Protein AF-A0A2P6W0H3-F1 (afdb_monomer_lite)

Radius of gyration: 20.48 Å; chains: 1; bounding box: 52×28×54 Å

Secondary structure (DSSP, 8-state):
-HHHHHHHHHHTT--GGGG---HHHHHHHHHHHHHHHHHHHHHHTS---STHHHHHHHHHHHHHHHHHTT-HHHHHHHHHHHHHHHHHHHHTTTT--

Foldseek 3Di:
DVVVVVVVCVVVVPDPVVPPDPPVLVVLLVVLVVLLVVLVVVPVPADCPDPLSVLLVVLSVQLVVCSVVSVSVSNSVSSVVSVVSVVVCVVVCVRPD

pLDDT: mean 87.43, std 17.27, range [48.66, 98.88]

Structure (mmCIF, N/CA/C/O backbone):
data_AF-A0A2P6W0H3-F1
#
_entry.id   AF-A0A2P6W0H3-F1
#
loop_
_atom_site.group_PDB
_atom_site.id
_atom_site.type_symbol
_atom_site.label_atom_id
_atom_site.label_alt_id
_atom_site.label_comp_id
_atom_site.label_asym_id
_atom_site.label_entity_id
_atom_site.label_seq_id
_atom_site.pdbx_PDB_ins_code
_atom_site.Cartn_x
_atom_site.Cartn_y
_atom_site.Cartn_z
_atom_site.occupancy
_atom_site.B_iso_or_equiv
_atom_site.auth_seq_id
_atom_site.auth_comp_id
_atom_site.auth_asym_id
_atom_site.auth_atom_id
_atom_site.pdbx_PDB_model_num
ATOM 1 N N . MET A 1 1 ? 38.178 -14.777 -16.933 1.00 48.66 1 MET A N 1
ATOM 2 C CA . MET A 1 1 ? 36.845 -14.910 -17.570 1.00 48.66 1 MET A CA 1
ATOM 3 C C . MET A 1 1 ? 36.306 -13.609 -18.171 1.00 48.66 1 MET A C 1
ATOM 5 O O . MET A 1 1 ? 35.650 -13.667 -19.199 1.00 48.66 1 MET A O 1
ATOM 9 N N . THR A 1 2 ? 36.630 -12.435 -17.628 1.00 54.97 2 THR A N 1
ATOM 10 C CA . THR A 1 2 ? 36.145 -11.121 -18.108 1.00 54.97 2 THR A CA 1
ATOM 11 C C . THR A 1 2 ? 36.602 -10.732 -19.522 1.00 54.97 2 THR A C 1
ATOM 13 O O . THR A 1 2 ? 35.826 -10.173 -20.291 1.00 54.97 2 THR A O 1
ATOM 16 N N . ARG A 1 3 ? 37.833 -11.078 -19.918 1.00 51.91 3 ARG A N 1
ATOM 17 C CA . ARG A 1 3 ? 38.402 -10.679 -21.221 1.00 51.91 3 ARG A CA 1
ATOM 18 C C . ARG A 1 3 ? 37.852 -11.470 -22.422 1.00 51.91 3 ARG A C 1
ATOM 20 O O . ARG A 1 3 ? 37.788 -10.935 -23.521 1.00 51.91 3 ARG A O 1
ATOM 27 N N . ILE A 1 4 ? 37.418 -12.715 -22.205 1.00 54.75 4 ILE A N 1
ATOM 28 C CA . ILE A 1 4 ? 36.816 -13.570 -23.248 1.00 54.75 4 ILE A CA 1
ATOM 29 C C . ILE A 1 4 ? 35.381 -13.112 -23.541 1.00 54.75 4 ILE A C 1
ATOM 31 O O . ILE A 1 4 ? 35.004 -12.978 -24.702 1.00 54.75 4 ILE A O 1
ATOM 35 N N . LEU A 1 5 ? 34.616 -12.774 -22.497 1.00 54.56 5 LEU A N 1
ATOM 36 C CA . LEU A 1 5 ? 33.267 -12.215 -22.633 1.00 54.56 5 LEU A CA 1
ATOM 37 C C . LEU A 1 5 ? 33.271 -10.855 -23.345 1.00 54.56 5 LEU A C 1
ATOM 39 O O . LEU A 1 5 ? 32.419 -10.607 -24.194 1.00 54.56 5 LEU A O 1
ATOM 43 N N . ALA A 1 6 ? 34.248 -9.993 -23.046 1.00 58.72 6 ALA A N 1
ATOM 44 C CA . ALA A 1 6 ? 34.398 -8.703 -23.720 1.00 58.72 6 ALA A CA 1
ATOM 45 C C . ALA A 1 6 ? 34.696 -8.857 -25.226 1.00 58.72 6 ALA A C 1
ATOM 47 O O . ALA A 1 6 ? 34.109 -8.151 -26.044 1.00 58.72 6 ALA A O 1
ATOM 48 N N . ASN A 1 7 ? 35.545 -9.823 -25.597 1.00 60.25 7 ASN A N 1
ATOM 49 C CA . ASN A 1 7 ? 35.861 -10.110 -26.999 1.00 60.25 7 ASN A CA 1
ATOM 50 C C . ASN A 1 7 ? 34.668 -10.700 -27.762 1.00 60.25 7 ASN A C 1
ATOM 52 O O . ASN A 1 7 ? 34.454 -10.354 -28.920 1.00 60.25 7 ASN A O 1
ATOM 56 N N . TRP A 1 8 ? 33.863 -11.552 -27.120 1.00 61.09 8 TRP A N 1
ATOM 57 C CA . TRP A 1 8 ? 32.685 -12.135 -27.763 1.00 61.09 8 TRP A CA 1
ATOM 58 C C . TRP A 1 8 ? 31.598 -11.086 -28.044 1.00 61.09 8 TRP A C 1
ATOM 60 O O . TRP A 1 8 ? 31.019 -11.080 -29.129 1.00 61.09 8 TRP A O 1
ATOM 70 N N . LYS A 1 9 ? 31.394 -10.133 -27.121 1.00 59.34 9 LYS A N 1
ATOM 71 C CA . LYS A 1 9 ? 30.463 -9.002 -27.298 1.00 59.34 9 LYS A CA 1
ATOM 72 C C . LYS A 1 9 ? 30.837 -8.112 -28.487 1.00 59.34 9 LYS A C 1
ATOM 74 O O . LYS A 1 9 ? 29.964 -7.754 -29.271 1.00 59.34 9 LYS A O 1
ATOM 79 N N . ALA A 1 10 ? 32.127 -7.810 -28.652 1.00 63.41 10 ALA A N 1
ATOM 80 C CA . ALA A 1 10 ? 32.623 -7.035 -29.790 1.00 63.41 10 ALA A CA 1
ATOM 81 C C . ALA A 1 10 ? 32.488 -7.795 -31.124 1.00 63.41 10 ALA A C 1
ATOM 83 O O . ALA A 1 10 ? 32.139 -7.201 -32.140 1.00 63.41 10 ALA A O 1
ATOM 84 N N . MET A 1 11 ? 32.720 -9.114 -31.118 1.00 60.81 11 MET A N 1
ATOM 85 C CA . MET A 1 11 ? 32.675 -9.957 -32.320 1.00 60.81 11 MET A CA 1
ATOM 86 C C . MET A 1 11 ? 31.251 -10.181 -32.857 1.00 60.81 11 MET A C 1
ATOM 88 O O . MET A 1 11 ? 31.077 -10.384 -34.054 1.00 60.81 11 MET A O 1
ATOM 92 N N . MET A 1 12 ? 30.234 -10.121 -31.992 1.00 69.38 12 MET A N 1
ATOM 93 C CA . MET A 1 12 ? 28.825 -10.319 -32.362 1.00 69.38 12 MET A CA 1
ATOM 94 C C . MET A 1 12 ? 28.112 -9.028 -32.801 1.00 69.38 12 MET A C 1
ATOM 96 O O . MET A 1 12 ? 26.919 -9.070 -33.087 1.00 69.38 12 MET A O 1
ATOM 100 N N . GLY A 1 13 ? 28.795 -7.873 -32.822 1.00 56.19 13 GLY A N 1
ATOM 101 C CA . GLY A 1 13 ? 28.175 -6.589 -33.185 1.00 56.19 13 GLY A CA 1
ATOM 102 C C . GLY A 1 13 ? 26.998 -6.194 -32.284 1.00 56.19 13 GLY A C 1
ATOM 103 O O . GLY A 1 13 ? 26.155 -5.389 -32.676 1.00 56.19 13 GLY A O 1
ATOM 104 N N . LEU A 1 14 ? 26.918 -6.780 -31.085 1.00 57.41 14 LEU A N 1
ATOM 105 C CA . LEU A 1 14 ? 25.847 -6.517 -30.137 1.00 57.41 14 LEU A CA 1
ATOM 106 C C . LEU A 1 14 ? 26.054 -5.112 -29.577 1.00 57.41 14 LEU A C 1
ATOM 108 O O . LEU A 1 14 ? 26.910 -4.884 -28.722 1.00 57.41 14 LEU A O 1
ATOM 112 N N . ASN A 1 15 ? 25.273 -4.165 -30.096 1.00 49.75 15 ASN A N 1
ATOM 113 C CA . ASN A 1 15 ? 25.153 -2.830 -29.535 1.00 49.75 15 ASN A CA 1
ATOM 114 C C . ASN A 1 15 ? 24.829 -2.960 -28.037 1.00 49.75 15 ASN A C 1
ATOM 116 O O . ASN A 1 15 ? 23.883 -3.649 -27.656 1.00 49.75 15 ASN A O 1
ATOM 120 N N . THR A 1 16 ? 25.590 -2.297 -27.171 1.00 52.78 16 THR A N 1
ATOM 121 C CA . THR A 1 16 ? 25.299 -2.275 -25.730 1.00 52.78 16 THR A CA 1
ATOM 122 C C . THR A 1 16 ? 23.947 -1.625 -25.417 1.00 52.78 16 THR A C 1
ATOM 124 O O . THR A 1 16 ? 23.471 -1.750 -24.295 1.00 52.78 16 THR A O 1
ATOM 127 N N . SER A 1 17 ? 23.280 -1.003 -26.401 1.00 51.91 17 SER A N 1
ATOM 128 C CA . SER A 1 17 ? 21.922 -0.467 -26.252 1.00 51.91 17 SER A CA 1
ATOM 129 C C . SER A 1 17 ? 20.814 -1.516 -26.076 1.00 51.91 17 SER A C 1
ATOM 131 O O . SER A 1 17 ? 19.696 -1.120 -25.770 1.00 51.91 17 SER A O 1
ATOM 133 N N . TRP A 1 18 ? 21.078 -2.816 -26.259 1.00 49.75 18 TRP A N 1
ATOM 134 C CA . TRP A 1 18 ? 20.084 -3.879 -26.011 1.00 49.75 18 TRP A CA 1
ATOM 135 C C . TRP A 1 18 ? 19.934 -4.256 -24.526 1.00 49.75 18 TRP A C 1
ATOM 137 O O . TRP A 1 18 ? 19.029 -5.003 -24.181 1.00 49.75 18 TRP A O 1
ATOM 147 N N . PHE A 1 19 ? 20.790 -3.723 -23.649 1.00 51.78 19 PHE A N 1
ATOM 148 C CA . PHE A 1 19 ? 20.687 -3.833 -22.188 1.00 51.78 19 PHE A CA 1
ATOM 149 C C . PHE A 1 19 ? 20.472 -2.449 -21.575 1.00 51.78 19 PHE A C 1
ATOM 151 O O . PHE A 1 19 ? 21.169 -2.047 -20.642 1.00 51.78 19 PHE A O 1
ATOM 158 N N . LYS A 1 20 ? 19.552 -1.667 -22.149 1.00 55.41 20 LYS A N 1
ATOM 159 C CA . LYS A 1 20 ? 19.119 -0.439 -21.496 1.00 55.41 20 LYS A CA 1
ATOM 160 C C . LYS A 1 20 ? 18.220 -0.858 -20.338 1.00 55.41 20 LYS A C 1
ATOM 162 O O . LYS A 1 20 ? 17.063 -1.194 -20.553 1.00 55.41 20 LYS A O 1
ATOM 167 N N . VAL A 1 21 ? 18.809 -0.904 -19.149 1.00 60.84 21 VAL A N 1
ATOM 168 C CA . VAL A 1 21 ? 18.074 -0.873 -17.888 1.00 60.84 21 VAL A CA 1
ATOM 169 C C . VAL A 1 21 ? 17.000 0.204 -18.011 1.00 60.84 21 VAL A C 1
ATOM 171 O O . VAL A 1 21 ? 17.303 1.342 -18.390 1.00 60.84 21 VAL A O 1
ATOM 174 N N . ASP A 1 22 ? 15.747 -0.173 -17.787 1.00 82.81 22 ASP A N 1
ATOM 175 C CA . ASP A 1 22 ? 14.667 0.797 -17.767 1.00 82.81 22 ASP A CA 1
ATOM 176 C C . ASP A 1 22 ? 14.729 1.531 -16.427 1.00 82.81 22 ASP A C 1
ATOM 178 O O . ASP A 1 22 ? 14.217 1.059 -15.417 1.00 82.81 22 ASP A O 1
ATOM 182 N N . GLU A 1 23 ? 15.381 2.697 -16.432 1.00 90.12 23 GLU A N 1
ATOM 183 C CA . GLU A 1 23 ? 15.489 3.597 -15.276 1.00 90.12 23 GLU A CA 1
ATOM 184 C C . GLU A 1 23 ? 14.121 3.889 -14.629 1.00 90.12 23 GLU A C 1
ATOM 186 O O . GLU A 1 23 ? 14.052 4.216 -13.446 1.00 90.12 23 GLU A O 1
ATOM 191 N N . THR A 1 24 ? 13.021 3.779 -15.386 1.00 94.06 24 THR A N 1
ATOM 192 C CA . THR A 1 24 ? 11.667 3.942 -14.848 1.00 94.06 24 THR A CA 1
ATOM 193 C C . THR A 1 24 ? 11.236 2.724 -14.041 1.00 94.06 24 THR A C 1
ATOM 195 O O . THR A 1 24 ? 10.671 2.902 -12.968 1.00 94.06 24 THR A O 1
ATOM 198 N N . GLN A 1 25 ? 11.514 1.511 -14.526 1.00 95.44 25 GLN A N 1
ATOM 199 C CA . GLN A 1 25 ? 11.176 0.263 -13.832 1.00 95.44 25 GLN A CA 1
ATOM 200 C C . GLN A 1 25 ? 11.947 0.161 -12.515 1.00 95.44 25 GLN A C 1
ATOM 202 O O . GLN A 1 25 ? 11.318 0.018 -11.474 1.00 95.44 25 GLN A O 1
ATOM 207 N N . GLU A 1 26 ? 13.268 0.380 -12.531 1.00 95.69 26 GLU A N 1
ATOM 208 C CA . GLU A 1 26 ? 14.08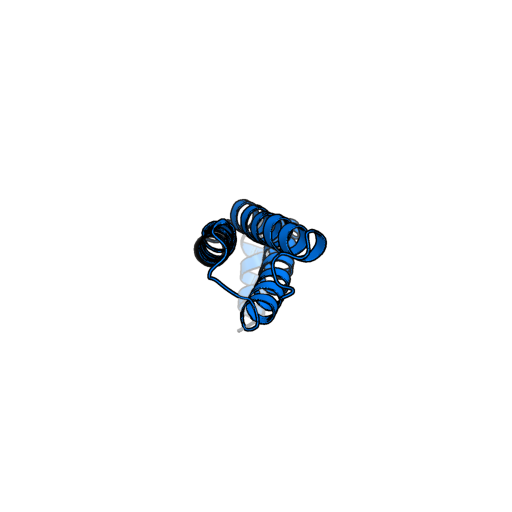7 0.364 -11.304 1.00 95.69 26 GLU A CA 1
ATOM 209 C C . GLU A 1 26 ? 13.612 1.403 -10.282 1.00 95.69 26 GLU A C 1
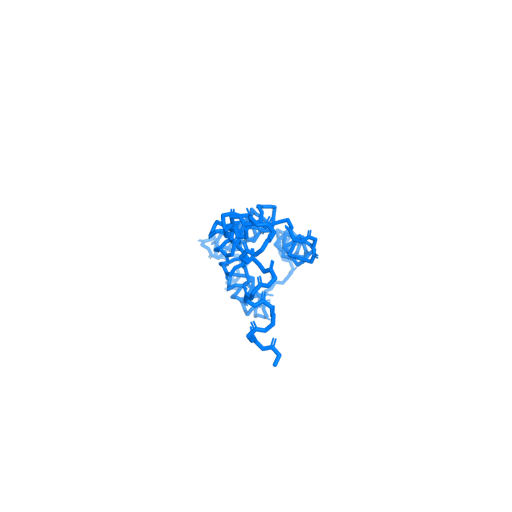ATOM 211 O O . GLU A 1 26 ? 13.601 1.167 -9.073 1.00 95.69 26 GLU A O 1
ATOM 216 N N . LYS A 1 27 ? 13.203 2.583 -10.761 1.00 97.56 27 LYS A N 1
ATOM 217 C CA . LYS A 1 27 ? 12.680 3.630 -9.886 1.00 97.56 27 LYS A CA 1
ATOM 218 C C . LYS A 1 27 ? 11.316 3.264 -9.304 1.00 97.56 27 LYS A C 1
ATOM 220 O O . LYS A 1 27 ? 11.073 3.582 -8.142 1.00 97.56 27 LYS A O 1
ATOM 225 N N . LEU A 1 28 ? 10.429 2.661 -10.098 1.00 98.50 28 LEU A N 1
ATOM 226 C CA . LEU A 1 28 ? 9.120 2.212 -9.626 1.00 98.50 28 LEU A CA 1
ATOM 227 C C . LEU A 1 28 ? 9.274 1.091 -8.603 1.00 98.50 28 LEU A C 1
ATOM 229 O O . LEU A 1 28 ? 8.674 1.194 -7.541 1.00 98.50 28 LEU A O 1
ATOM 233 N N . GLU A 1 29 ? 10.109 0.092 -8.875 1.00 98.44 29 GLU A N 1
ATOM 234 C CA . GLU A 1 29 ? 10.435 -0.986 -7.938 1.00 98.44 29 GLU A CA 1
ATOM 235 C C . GLU A 1 29 ? 10.964 -0.408 -6.616 1.00 98.44 29 GLU A C 1
ATOM 237 O O . GLU A 1 29 ? 10.323 -0.548 -5.575 1.00 98.44 29 GLU A O 1
ATOM 242 N N . SER A 1 30 ? 12.050 0.374 -6.671 1.00 98.56 30 SER A N 1
ATOM 243 C CA . SER A 1 30 ? 12.702 0.916 -5.473 1.00 98.56 30 SER A CA 1
ATOM 244 C C . SER A 1 30 ? 11.800 1.842 -4.648 1.00 98.56 30 SER A C 1
ATOM 246 O O . SER A 1 30 ? 11.811 1.790 -3.415 1.00 98.56 30 SER A O 1
ATOM 248 N N . GLU A 1 31 ? 11.015 2.717 -5.289 1.00 98.75 31 GLU A N 1
ATOM 249 C CA . GLU A 1 31 ? 10.079 3.562 -4.545 1.00 98.75 31 GLU A CA 1
ATOM 250 C C . GLU A 1 31 ? 8.900 2.746 -4.002 1.00 98.75 31 GLU A C 1
ATOM 252 O O . GLU A 1 31 ? 8.479 3.003 -2.874 1.00 98.75 31 GLU A O 1
ATOM 257 N N . THR A 1 32 ? 8.397 1.749 -4.733 1.00 98.88 32 THR A N 1
ATOM 258 C CA . THR A 1 32 ? 7.308 0.887 -4.252 1.00 98.88 32 THR A CA 1
ATOM 259 C C . THR A 1 32 ? 7.734 0.106 -3.012 1.00 98.88 32 THR A C 1
ATOM 261 O O . THR A 1 32 ? 7.042 0.185 -1.999 1.00 98.88 32 THR A O 1
ATOM 264 N N . GLU A 1 33 ? 8.896 -0.555 -3.030 1.00 98.88 33 GLU A N 1
ATOM 265 C CA . GLU A 1 33 ? 9.440 -1.285 -1.873 1.00 98.88 33 GLU A CA 1
ATOM 266 C C . GLU A 1 33 ? 9.582 -0.381 -0.643 1.00 98.88 33 GLU A C 1
ATOM 268 O O . GLU A 1 33 ? 9.117 -0.704 0.451 1.00 98.88 33 GLU A O 1
ATOM 273 N N . LYS A 1 34 ? 10.161 0.809 -0.829 1.00 98.81 34 LYS A N 1
ATOM 274 C CA . LYS A 1 34 ? 10.336 1.808 0.232 1.00 98.81 34 LYS A CA 1
ATOM 275 C C . LYS A 1 34 ? 9.008 2.273 0.830 1.00 98.81 34 LYS A C 1
ATOM 277 O O . LYS A 1 34 ? 8.925 2.519 2.035 1.00 98.81 34 LYS A O 1
ATOM 282 N N . TRP A 1 35 ? 7.982 2.488 0.009 1.00 98.88 35 TRP A N 1
ATOM 283 C CA . TRP A 1 35 ? 6.671 2.921 0.501 1.00 98.88 35 TRP A CA 1
ATOM 284 C C . TRP A 1 35 ? 5.869 1.773 1.110 1.00 98.88 35 TRP A C 1
ATOM 286 O O . TRP A 1 35 ? 5.129 2.019 2.064 1.00 98.88 35 TRP A O 1
ATOM 296 N N . LEU A 1 36 ? 6.060 0.545 0.628 1.00 98.88 36 LEU A N 1
ATOM 297 C CA . LEU A 1 36 ? 5.498 -0.669 1.208 1.00 98.88 36 LEU A CA 1
ATOM 298 C C . LEU A 1 36 ? 6.097 -0.953 2.591 1.00 98.88 36 LEU A C 1
ATOM 300 O O . LEU A 1 36 ? 5.352 -1.192 3.536 1.00 98.88 36 LEU A O 1
ATOM 304 N N . GLU A 1 37 ? 7.419 -0.840 2.752 1.00 98.75 37 GLU A N 1
ATOM 305 C CA . GLU A 1 37 ? 8.089 -0.994 4.052 1.00 98.75 37 GLU A CA 1
ATOM 306 C C . GLU A 1 37 ? 7.520 -0.007 5.079 1.00 98.75 37 GLU A C 1
ATOM 308 O O . GLU A 1 37 ? 7.092 -0.393 6.168 1.00 98.75 37 GLU A O 1
ATOM 313 N N . LYS A 1 38 ? 7.425 1.274 4.702 1.00 98.56 38 LYS A N 1
ATOM 314 C CA . LYS A 1 38 ? 6.825 2.299 5.562 1.00 98.56 38 LYS A CA 1
ATOM 315 C C . LYS A 1 38 ? 5.359 2.014 5.876 1.00 98.56 38 LYS A C 1
ATOM 317 O O . LYS A 1 38 ? 4.929 2.295 6.994 1.00 98.56 38 LYS A O 1
ATOM 322 N N . LEU A 1 39 ? 4.590 1.517 4.902 1.00 98.50 39 LEU A N 1
ATOM 323 C CA . LEU A 1 39 ? 3.184 1.164 5.095 1.00 98.50 39 LEU A CA 1
ATOM 324 C C . LEU A 1 39 ? 3.076 0.053 6.136 1.00 98.50 39 LEU A C 1
ATOM 326 O O . LEU A 1 39 ? 2.343 0.204 7.107 1.00 98.50 39 LEU A O 1
ATOM 330 N N . ASN A 1 40 ? 3.871 -1.006 5.986 1.00 98.31 40 ASN A N 1
ATOM 331 C CA . ASN A 1 40 ? 3.915 -2.130 6.913 1.00 98.31 40 ASN A CA 1
ATOM 332 C C . ASN A 1 40 ? 4.232 -1.671 8.339 1.00 98.31 40 ASN A C 1
ATOM 334 O O . ASN A 1 40 ? 3.458 -1.971 9.246 1.00 98.31 40 ASN A O 1
ATOM 338 N N . SER A 1 41 ? 5.268 -0.845 8.533 1.00 97.50 41 SER A N 1
ATOM 339 C CA . SER A 1 41 ? 5.569 -0.271 9.852 1.00 97.50 41 SER A CA 1
ATOM 340 C C . SER A 1 41 ? 4.420 0.579 10.402 1.00 97.50 41 SER A C 1
ATOM 342 O O . SER A 1 41 ? 4.116 0.527 11.590 1.00 97.50 41 SER A O 1
ATOM 344 N N . ARG A 1 42 ? 3.747 1.366 9.551 1.00 95.56 42 ARG A N 1
ATOM 345 C CA . ARG A 1 42 ? 2.613 2.199 9.972 1.00 95.56 42 ARG A CA 1
ATOM 346 C C . ARG A 1 42 ? 1.413 1.356 10.400 1.00 95.56 42 ARG A C 1
ATOM 348 O O . ARG A 1 42 ? 0.678 1.794 11.275 1.00 95.56 42 ARG A O 1
ATOM 355 N N . LEU A 1 43 ? 1.219 0.179 9.805 1.00 95.81 43 LEU A N 1
ATOM 356 C CA . LEU A 1 43 ? 0.101 -0.730 10.071 1.00 95.81 43 LEU A CA 1
ATOM 357 C C . LEU A 1 43 ? 0.262 -1.585 11.337 1.00 95.81 43 LEU A C 1
ATOM 359 O O . LEU A 1 43 ? -0.741 -2.123 11.810 1.00 95.81 43 LEU A O 1
ATOM 363 N N . GLU A 1 44 ? 1.472 -1.734 11.883 1.00 93.12 44 GLU A N 1
ATOM 364 C CA . GLU A 1 44 ? 1.718 -2.532 13.100 1.00 93.12 44 GLU A CA 1
ATOM 365 C C . GLU A 1 44 ? 0.935 -2.008 14.313 1.00 93.12 44 GLU A C 1
ATOM 367 O O . GLU A 1 44 ? 0.406 -2.789 15.100 1.00 93.12 44 GLU A O 1
ATOM 372 N N . GLU A 1 45 ? 0.807 -0.686 14.431 1.00 85.56 45 GLU A N 1
ATOM 373 C CA . GLU A 1 45 ? 0.185 -0.008 15.576 1.00 85.56 45 GLU A CA 1
ATOM 374 C C . GLU A 1 45 ? -1.250 0.471 15.292 1.00 85.56 45 GLU A C 1
ATOM 376 O O . GLU A 1 45 ? -1.789 1.304 16.023 1.00 85.56 45 GLU A O 1
ATOM 381 N N . ARG A 1 46 ? -1.867 0.037 14.187 1.00 87.38 46 ARG A N 1
ATOM 382 C CA . ARG A 1 46 ? -3.168 0.564 13.743 1.00 87.38 46 ARG A CA 1
ATOM 383 C C . ARG A 1 46 ? -4.310 -0.358 14.125 1.00 87.38 46 ARG A C 1
ATOM 385 O O . ARG A 1 46 ? -4.242 -1.566 13.900 1.00 87.38 46 ARG A O 1
ATOM 392 N N . ASP A 1 47 ? -5.384 0.238 14.641 1.00 88.44 47 ASP A N 1
ATOM 393 C CA . ASP A 1 47 ? -6.638 -0.475 14.851 1.00 88.44 47 ASP A CA 1
ATOM 394 C C . ASP A 1 47 ? -7.192 -0.967 13.507 1.00 88.44 47 ASP A C 1
ATOM 396 O O . ASP A 1 47 ? -7.399 -0.191 12.574 1.00 88.44 47 ASP A O 1
ATOM 400 N N . ARG A 1 48 ? -7.418 -2.278 13.416 1.00 89.44 48 ARG A N 1
ATOM 401 C CA . ARG A 1 48 ? -7.936 -2.961 12.225 1.00 89.44 48 ARG A CA 1
ATOM 402 C C . ARG A 1 48 ? -9.447 -3.182 12.279 1.00 89.44 48 ARG A C 1
ATOM 404 O O . ARG A 1 48 ? -9.987 -3.794 11.367 1.00 89.44 48 ARG A O 1
ATOM 411 N N . SER A 1 49 ? -10.122 -2.716 13.331 1.00 91.38 49 SER A N 1
ATOM 412 C CA . SER A 1 49 ? -11.577 -2.824 13.480 1.00 91.38 49 SER A CA 1
ATOM 413 C C . SER A 1 49 ? -12.357 -1.883 12.552 1.00 91.38 49 SER A C 1
ATOM 415 O O . SER A 1 49 ? -13.547 -2.083 12.326 1.00 91.38 49 SER A O 1
ATOM 417 N N . ILE A 1 50 ? -11.690 -0.868 11.998 1.00 94.25 50 ILE A N 1
ATOM 418 C CA . ILE A 1 50 ? -12.269 0.093 11.058 1.00 94.25 50 ILE A CA 1
ATOM 419 C C . ILE A 1 50 ? -12.449 -0.581 9.695 1.00 94.25 50 ILE A C 1
ATOM 421 O O . ILE A 1 50 ? -11.461 -0.984 9.088 1.00 94.25 50 ILE A O 1
ATOM 425 N N . ASP A 1 51 ? -13.675 -0.617 9.169 1.00 95.44 51 ASP A N 1
ATOM 426 C CA . ASP A 1 51 ? -14.016 -1.285 7.899 1.00 95.44 51 ASP A CA 1
ATOM 427 C C . ASP A 1 51 ? -13.069 -0.928 6.736 1.00 95.44 51 ASP A C 1
ATOM 429 O O . ASP A 1 51 ? -12.645 -1.787 5.969 1.00 95.44 51 ASP A O 1
ATOM 433 N N . GLN A 1 52 ? -12.673 0.343 6.605 1.00 97.12 52 GLN A N 1
ATOM 434 C CA . GLN A 1 52 ? -11.781 0.784 5.526 1.00 97.12 52 GLN A CA 1
ATOM 435 C C . GLN A 1 52 ? -10.364 0.190 5.613 1.00 97.12 52 GLN A C 1
ATOM 437 O O . GLN A 1 52 ? -9.656 0.195 4.606 1.00 97.12 52 GLN A O 1
ATOM 442 N N . MET A 1 53 ? -9.944 -0.328 6.772 1.00 97.50 53 MET A N 1
ATOM 443 C CA . MET A 1 53 ? -8.654 -1.007 6.923 1.00 97.50 53 MET A CA 1
ATOM 444 C C . MET A 1 53 ? -8.598 -2.329 6.162 1.00 97.50 53 MET A C 1
ATOM 446 O O . MET A 1 53 ? -7.504 -2.729 5.769 1.00 97.50 53 MET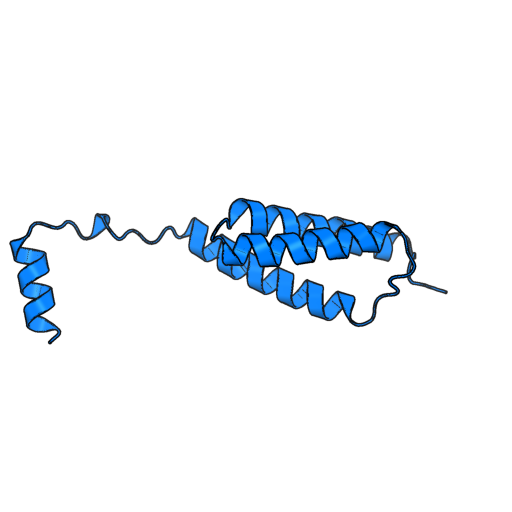 A O 1
ATOM 450 N N . GLU A 1 54 ? -9.741 -2.965 5.879 1.00 97.88 54 GLU A N 1
ATOM 451 C CA . GLU A 1 54 ? -9.798 -4.125 4.982 1.00 97.88 54 GLU A CA 1
ATOM 452 C C . GLU A 1 54 ? -9.223 -3.767 3.606 1.00 97.88 54 GLU A C 1
ATOM 454 O O . GLU A 1 54 ? -8.358 -4.471 3.092 1.00 97.88 54 GLU A O 1
ATOM 459 N N . ASN A 1 55 ? -9.601 -2.604 3.063 1.00 98.31 55 ASN A N 1
ATOM 460 C CA . ASN A 1 55 ? -9.062 -2.123 1.792 1.00 98.31 55 ASN A CA 1
ATOM 461 C C . ASN A 1 55 ? -7.576 -1.763 1.896 1.00 98.31 55 ASN A C 1
ATOM 463 O O . ASN A 1 55 ? -6.818 -2.069 0.984 1.00 98.31 55 ASN A O 1
ATOM 467 N N . VAL A 1 56 ? -7.140 -1.121 2.988 1.00 98.56 56 VAL A N 1
ATOM 468 C CA . VAL A 1 56 ? -5.714 -0.785 3.175 1.00 98.56 56 VAL A CA 1
ATOM 469 C C . VAL A 1 56 ? -4.853 -2.047 3.131 1.00 98.56 56 VAL A C 1
ATOM 471 O O . VAL A 1 56 ? -3.820 -2.059 2.467 1.00 98.56 56 VAL A O 1
ATOM 474 N N . ILE A 1 57 ? -5.294 -3.110 3.808 1.00 98.38 57 ILE A N 1
ATOM 475 C CA . ILE A 1 57 ? -4.594 -4.396 3.832 1.00 98.38 57 ILE A CA 1
ATOM 476 C C . ILE A 1 57 ? -4.657 -5.064 2.456 1.00 98.38 57 ILE A C 1
ATOM 478 O O . ILE A 1 57 ? -3.621 -5.507 1.976 1.00 98.38 57 ILE A O 1
ATOM 482 N N . ALA A 1 58 ? -5.816 -5.066 1.790 1.00 98.62 58 ALA A N 1
ATOM 483 C CA . ALA A 1 58 ? -5.956 -5.643 0.454 1.00 98.62 58 ALA A CA 1
ATOM 484 C C . ALA A 1 58 ? -4.996 -4.999 -0.561 1.00 98.62 58 ALA A C 1
ATOM 486 O O . ALA A 1 58 ? -4.260 -5.706 -1.235 1.00 98.62 58 ALA A O 1
ATOM 487 N N . TYR A 1 59 ? -4.916 -3.665 -0.612 1.00 98.81 59 TYR A N 1
ATOM 488 C CA . TYR A 1 59 ? -3.993 -2.983 -1.527 1.00 98.81 59 TYR A CA 1
ATOM 489 C C . TYR A 1 59 ? -2.517 -3.139 -1.132 1.00 98.81 59 TYR A C 1
ATOM 491 O O . TYR A 1 59 ? -1.637 -3.092 -1.993 1.00 98.81 59 TYR A O 1
ATOM 499 N N . ARG A 1 60 ? -2.221 -3.334 0.159 1.00 98.75 60 ARG A N 1
ATOM 500 C CA . ARG A 1 60 ? -0.877 -3.707 0.614 1.00 98.75 60 ARG A CA 1
ATOM 501 C C . ARG A 1 60 ? -0.503 -5.096 0.093 1.00 98.75 60 ARG A C 1
ATOM 503 O O . ARG A 1 60 ? 0.578 -5.246 -0.465 1.00 98.75 60 ARG A O 1
ATOM 510 N N . ASP A 1 61 ? -1.395 -6.072 0.232 1.00 98.75 61 ASP A N 1
ATOM 511 C CA . ASP A 1 61 ? -1.185 -7.444 -0.246 1.00 98.75 61 ASP A CA 1
ATOM 512 C C . ASP A 1 61 ? -1.086 -7.480 -1.790 1.00 98.75 61 ASP A C 1
ATOM 514 O O . ASP A 1 61 ? -0.199 -8.132 -2.339 1.00 98.75 61 ASP A O 1
ATOM 518 N N . ASP A 1 62 ? -1.911 -6.698 -2.501 1.00 98.88 62 ASP A N 1
ATOM 519 C CA . ASP A 1 62 ? -1.814 -6.518 -3.959 1.00 98.88 62 ASP A CA 1
ATOM 520 C C . ASP A 1 62 ? -0.466 -5.902 -4.369 1.00 98.88 62 ASP A C 1
ATOM 522 O O . ASP A 1 62 ? 0.104 -6.276 -5.392 1.00 98.88 62 ASP A O 1
ATOM 526 N N . THR A 1 63 ? 0.082 -4.981 -3.567 1.00 98.88 63 THR A N 1
ATOM 527 C CA . THR A 1 63 ? 1.417 -4.411 -3.813 1.00 98.88 63 THR A CA 1
ATOM 528 C C . THR A 1 63 ? 2.494 -5.492 -3.757 1.00 98.88 63 THR A C 1
ATOM 530 O O . THR A 1 63 ? 3.335 -5.550 -4.653 1.00 98.88 63 THR A O 1
ATOM 533 N N . GLU A 1 64 ? 2.473 -6.341 -2.723 1.00 98.81 64 GLU A N 1
ATOM 534 C CA . GLU A 1 64 ? 3.404 -7.470 -2.578 1.00 98.81 64 GLU A CA 1
ATOM 535 C C . GLU A 1 64 ? 3.285 -8.417 -3.784 1.00 98.81 64 GLU A C 1
ATOM 537 O O . GLU A 1 64 ? 4.290 -8.743 -4.414 1.00 98.81 64 GLU A O 1
ATOM 542 N N . HIS A 1 65 ? 2.057 -8.758 -4.183 1.00 98.75 65 HIS A N 1
ATOM 543 C CA . HIS A 1 65 ? 1.796 -9.600 -5.349 1.00 98.75 65 HIS A CA 1
ATOM 544 C C . HIS A 1 65 ? 2.327 -8.997 -6.661 1.00 98.75 65 HIS A C 1
ATOM 546 O O . HIS A 1 65 ? 3.003 -9.681 -7.427 1.00 98.75 65 HIS A O 1
ATOM 552 N N . PHE A 1 66 ? 2.066 -7.715 -6.931 1.00 98.81 66 PHE A N 1
ATOM 553 C CA . PHE A 1 66 ? 2.527 -7.077 -8.167 1.00 98.81 66 PHE A CA 1
ATOM 554 C C . PHE A 1 66 ? 4.039 -6.830 -8.195 1.00 98.81 66 PHE A C 1
ATOM 556 O O . PHE A 1 66 ? 4.619 -6.845 -9.279 1.00 98.81 66 PHE A O 1
ATOM 563 N N . LEU A 1 67 ? 4.691 -6.647 -7.040 1.00 98.56 67 LEU A N 1
ATOM 564 C CA . LEU A 1 67 ? 6.156 -6.650 -6.961 1.00 98.56 67 LEU A CA 1
ATOM 565 C C . LEU A 1 67 ? 6.726 -8.020 -7.353 1.00 98.56 67 LEU A C 1
ATOM 567 O O . LEU A 1 67 ? 7.656 -8.075 -8.153 1.00 98.56 67 LEU A O 1
ATOM 571 N N . GLU A 1 68 ? 6.151 -9.116 -6.846 1.00 98.44 68 GLU A N 1
ATOM 572 C CA . GLU A 1 68 ? 6.571 -10.483 -7.198 1.00 98.44 68 GLU A CA 1
ATOM 573 C C . GLU A 1 68 ? 6.383 -10.804 -8.691 1.00 98.44 68 GLU A C 1
ATOM 575 O O . GLU A 1 68 ? 7.176 -11.552 -9.266 1.00 98.44 68 GLU A O 1
ATOM 580 N N . GLU A 1 69 ? 5.354 -10.240 -9.331 1.00 98.31 69 GLU A N 1
ATOM 581 C CA . GLU A 1 69 ? 5.097 -10.383 -10.772 1.00 98.31 69 GLU A CA 1
ATOM 582 C C . GLU A 1 69 ? 5.916 -9.422 -11.657 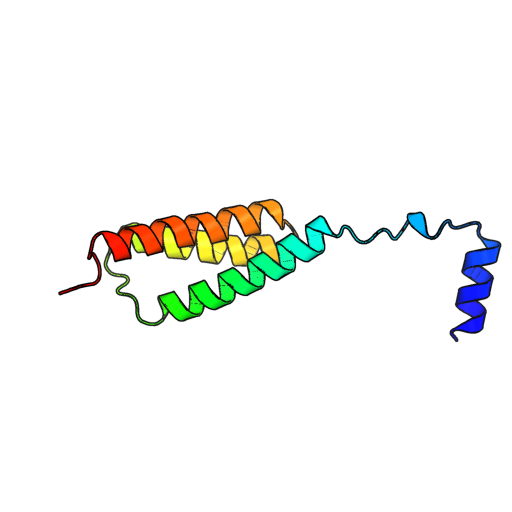1.00 98.31 69 GLU A C 1
ATOM 584 O O . GLU A 1 69 ? 5.762 -9.450 -12.880 1.00 98.31 69 GLU A O 1
ATOM 589 N N . GLU A 1 70 ? 6.767 -8.573 -11.069 1.00 97.69 70 GLU A N 1
ATOM 590 C CA . GLU A 1 70 ? 7.485 -7.485 -11.754 1.00 97.69 70 GLU A CA 1
ATOM 591 C C . GLU A 1 70 ? 6.545 -6.487 -12.480 1.00 97.69 70 GLU A C 1
ATOM 593 O O . GLU A 1 70 ? 6.933 -5.805 -13.432 1.00 97.69 70 GLU A O 1
ATOM 598 N N . ASP A 1 71 ? 5.290 -6.351 -12.028 1.00 98.44 71 ASP A N 1
ATOM 599 C CA . ASP A 1 71 ? 4.346 -5.344 -12.525 1.00 98.44 71 ASP A CA 1
ATOM 600 C C . ASP A 1 71 ? 4.425 -4.061 -11.692 1.00 98.44 71 ASP A C 1
ATOM 602 O O . ASP A 1 71 ? 3.554 -3.725 -10.882 1.00 98.44 71 ASP A O 1
ATOM 606 N N . PHE A 1 72 ? 5.506 -3.313 -11.895 1.00 98.31 72 PHE A N 1
ATOM 607 C CA . PHE A 1 72 ? 5.815 -2.166 -11.044 1.00 98.31 72 PHE A CA 1
ATOM 608 C C . PHE A 1 72 ? 4.852 -0.982 -11.204 1.00 98.31 72 PHE A C 1
ATOM 610 O O . PHE A 1 72 ? 4.783 -0.133 -10.317 1.00 98.31 72 PHE A O 1
ATOM 617 N N . ILE A 1 73 ? 4.080 -0.913 -12.296 1.00 98.50 73 ILE A N 1
ATOM 618 C CA . ILE A 1 73 ? 3.033 0.109 -12.441 1.00 98.50 73 ILE A CA 1
ATOM 619 C C . ILE A 1 73 ? 1.880 -0.212 -11.490 1.00 98.50 73 ILE A C 1
ATOM 621 O O . ILE A 1 73 ? 1.500 0.648 -10.695 1.00 98.50 73 ILE A O 1
ATOM 625 N N . ARG A 1 74 ? 1.355 -1.446 -11.522 1.00 98.75 74 ARG A N 1
ATOM 626 C CA . ARG A 1 74 ? 0.255 -1.847 -10.632 1.00 98.75 74 ARG A CA 1
ATOM 627 C C . ARG A 1 74 ? 0.693 -1.906 -9.171 1.00 98.75 74 ARG A C 1
ATOM 629 O O . ARG A 1 74 ? -0.089 -1.532 -8.295 1.00 98.75 74 ARG A O 1
ATOM 636 N N . ALA A 1 75 ? 1.939 -2.292 -8.899 1.00 98.88 75 ALA A N 1
ATOM 637 C CA . ALA A 1 75 ? 2.496 -2.263 -7.550 1.00 98.88 75 ALA A CA 1
ATOM 638 C C . ALA A 1 75 ? 2.548 -0.828 -6.992 1.00 98.88 75 ALA A C 1
ATOM 640 O O . ALA A 1 75 ? 2.052 -0.562 -5.894 1.00 98.88 75 ALA A O 1
ATOM 641 N N . TRP A 1 76 ? 3.058 0.123 -7.785 1.00 98.81 76 TRP A N 1
ATOM 642 C CA . TRP A 1 76 ? 3.096 1.538 -7.412 1.00 98.81 76 TRP A CA 1
ATOM 643 C C . TRP A 1 76 ? 1.697 2.129 -7.192 1.00 98.81 76 TRP A C 1
ATOM 645 O O . TRP A 1 76 ? 1.456 2.829 -6.208 1.00 98.81 76 TRP A O 1
ATOM 655 N N . GLU A 1 77 ? 0.751 1.851 -8.091 1.00 98.88 77 GLU A N 1
ATOM 656 C CA . GLU A 1 77 ? -0.629 2.326 -7.945 1.00 98.88 77 GLU A CA 1
ATOM 657 C C . GLU A 1 77 ? -1.280 1.790 -6.663 1.00 98.88 77 GLU A C 1
ATOM 659 O O . GLU A 1 77 ? -1.908 2.556 -5.925 1.00 98.88 77 GLU A O 1
ATOM 664 N N . SER A 1 78 ? -1.075 0.507 -6.360 1.00 98.88 78 SER A N 1
ATOM 665 C CA . SER A 1 78 ? -1.665 -0.160 -5.195 1.00 98.88 78 SER A CA 1
ATOM 666 C C . SER A 1 78 ? -1.120 0.398 -3.880 1.00 98.88 78 SER A C 1
ATOM 668 O O . SER A 1 78 ? -1.904 0.770 -3.001 1.00 98.88 78 SER A O 1
ATOM 670 N N . VAL A 1 79 ? 0.204 0.571 -3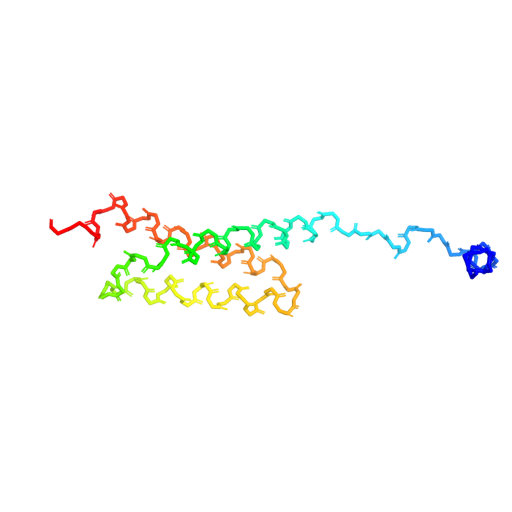.759 1.00 98.88 79 VAL A N 1
ATOM 671 C CA . VAL A 1 79 ? 0.805 1.082 -2.516 1.00 98.88 79 VAL A CA 1
ATOM 672 C C . VAL A 1 79 ? 0.372 2.519 -2.236 1.00 98.88 79 VAL A C 1
ATOM 674 O O . VAL A 1 79 ? 0.052 2.866 -1.097 1.00 98.88 79 VAL A O 1
ATOM 677 N N . ILE A 1 80 ? 0.285 3.360 -3.271 1.00 98.81 80 ILE A N 1
ATOM 678 C CA . ILE A 1 80 ? -0.170 4.746 -3.129 1.00 98.81 80 ILE A CA 1
ATOM 679 C C . ILE A 1 80 ? -1.656 4.809 -2.770 1.00 98.81 80 ILE A C 1
ATOM 681 O O . ILE A 1 80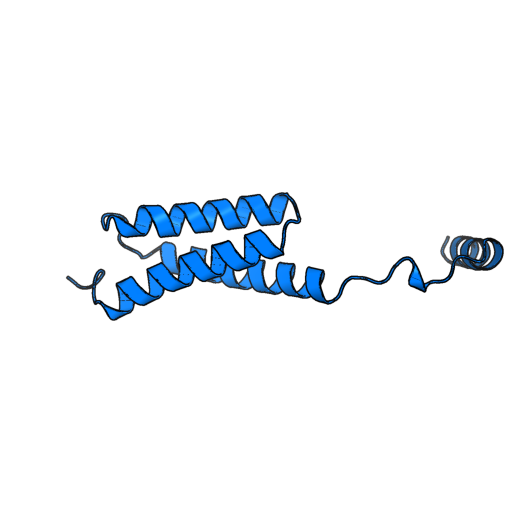 ? -2.050 5.649 -1.956 1.00 98.81 80 ILE A O 1
ATOM 685 N N . TYR A 1 81 ? -2.480 3.913 -3.315 1.00 98.88 81 TYR A N 1
ATOM 686 C CA . TYR A 1 81 ? -3.892 3.841 -2.954 1.00 98.88 81 TYR A CA 1
ATOM 687 C C . TYR A 1 81 ? -4.088 3.437 -1.484 1.00 98.88 81 TYR A C 1
ATOM 689 O O . TYR A 1 81 ? -4.849 4.093 -0.764 1.00 98.88 81 TYR A O 1
ATOM 697 N N . ALA A 1 82 ? -3.346 2.430 -1.007 1.00 98.81 82 ALA A N 1
ATOM 698 C CA . ALA A 1 82 ? -3.351 2.019 0.399 1.00 98.81 82 ALA A CA 1
ATOM 699 C C . ALA A 1 82 ? -2.968 3.181 1.334 1.00 98.81 82 ALA A C 1
ATOM 701 O O . ALA A 1 82 ? -3.678 3.464 2.305 1.00 98.81 82 ALA A O 1
ATOM 702 N N . TRP A 1 83 ? -1.896 3.911 1.001 1.00 98.69 83 TRP A N 1
ATOM 703 C CA . TRP A 1 83 ? -1.482 5.117 1.726 1.00 98.69 83 TRP A CA 1
ATOM 704 C C . TRP A 1 83 ? -2.565 6.197 1.740 1.00 98.69 83 TRP A C 1
ATOM 706 O O . TRP A 1 83 ? -2.846 6.770 2.792 1.00 98.69 83 TRP A O 1
ATOM 716 N N . GLY A 1 84 ? -3.205 6.457 0.598 1.00 98.75 84 GLY A N 1
ATOM 717 C CA . GLY A 1 84 ? -4.268 7.453 0.479 1.00 98.75 84 GLY A CA 1
ATOM 718 C C . GLY A 1 84 ? -5.443 7.189 1.424 1.00 98.75 84 GLY A C 1
ATOM 719 O O . GLY A 1 84 ? -5.936 8.117 2.075 1.00 98.75 84 GLY A O 1
ATOM 720 N N . ILE A 1 85 ? -5.866 5.927 1.549 1.00 98.44 85 ILE A N 1
ATOM 721 C CA . ILE A 1 85 ? -6.899 5.530 2.514 1.00 98.44 85 ILE A CA 1
ATOM 722 C C . ILE A 1 85 ? -6.392 5.725 3.946 1.00 98.44 85 ILE A C 1
ATOM 724 O O . ILE A 1 85 ? -7.064 6.392 4.736 1.00 98.44 85 ILE A O 1
ATOM 728 N N . LEU A 1 86 ? -5.215 5.183 4.277 1.00 98.06 86 LEU A N 1
ATOM 729 C CA . LEU A 1 86 ? -4.666 5.229 5.633 1.00 98.06 86 LEU A CA 1
ATOM 730 C C . LEU A 1 86 ? -4.508 6.670 6.136 1.00 98.06 86 LEU A C 1
ATOM 732 O O . LEU A 1 86 ? -5.024 7.007 7.200 1.00 98.06 86 LEU A O 1
ATOM 736 N N . GLU A 1 87 ? -3.879 7.551 5.354 1.00 97.94 87 GLU A N 1
ATOM 737 C CA . GLU A 1 87 ? -3.719 8.960 5.733 1.00 97.94 87 GLU A CA 1
ATOM 738 C C . GLU A 1 87 ? -5.064 9.680 5.876 1.00 97.94 87 GLU A C 1
ATOM 740 O O . GLU A 1 87 ? -5.214 10.568 6.717 1.00 97.94 87 GLU A O 1
ATOM 745 N N . THR A 1 88 ? -6.059 9.317 5.062 1.00 98.06 88 THR A N 1
ATOM 746 C CA . THR A 1 88 ? -7.403 9.894 5.171 1.00 98.06 88 THR A CA 1
ATOM 747 C C . THR A 1 88 ? -8.062 9.490 6.488 1.00 98.06 88 THR A C 1
ATOM 749 O O . THR A 1 88 ? -8.617 10.349 7.172 1.00 98.06 88 THR A O 1
ATOM 752 N N . LEU A 1 89 ? -7.967 8.217 6.882 1.00 96.50 89 LEU A N 1
ATOM 753 C CA . LEU A 1 89 ? -8.476 7.738 8.171 1.00 96.50 89 LEU A CA 1
ATOM 754 C C . LEU A 1 89 ? -7.783 8.439 9.346 1.00 96.50 89 LEU A C 1
ATOM 756 O O . LEU A 1 89 ? -8.457 8.857 10.289 1.00 96.50 89 LEU A O 1
ATOM 760 N N . GLU A 1 90 ? -6.465 8.637 9.258 1.00 94.75 90 GLU A N 1
ATOM 761 C CA . GLU A 1 90 ? -5.689 9.375 10.261 1.00 94.75 90 GLU A CA 1
ATOM 762 C C . GLU A 1 90 ? -6.158 10.828 10.385 1.00 94.75 90 GLU A C 1
ATOM 764 O O . GLU A 1 90 ? -6.439 11.298 11.483 1.00 94.75 90 GLU A O 1
ATOM 769 N N . ARG A 1 91 ? -6.328 11.537 9.264 1.00 96.69 91 ARG A N 1
ATOM 770 C CA . ARG A 1 91 ? -6.787 12.940 9.266 1.00 96.69 91 ARG A CA 1
ATOM 771 C C . ARG A 1 91 ? -8.232 13.109 9.729 1.00 96.69 91 ARG A C 1
ATOM 773 O O . ARG A 1 91 ? -8.602 14.192 10.174 1.00 96.69 91 ARG A O 1
ATOM 780 N N . LEU A 1 92 ? -9.046 12.065 9.605 1.00 96.31 92 LEU A N 1
ATOM 781 C CA . LEU A 1 92 ? -10.419 12.034 10.107 1.00 96.31 92 LEU A CA 1
ATOM 782 C C . LEU A 1 92 ? -10.510 11.596 11.578 1.00 96.31 92 LEU A C 1
ATOM 784 O O . LEU A 1 92 ? -11.627 11.466 12.081 1.00 96.31 92 LEU A O 1
ATOM 788 N N . GLY A 1 93 ? -9.378 11.350 12.249 1.00 94.88 93 GLY A N 1
ATOM 789 C CA . GLY A 1 93 ? -9.338 10.950 13.656 1.00 94.88 93 GLY A CA 1
ATOM 790 C C . GLY A 1 93 ? -9.944 9.570 13.909 1.00 94.88 93 GLY A C 1
ATOM 791 O O . GLY A 1 93 ? -10.473 9.321 14.983 1.00 94.88 93 GLY A O 1
ATOM 792 N N . LYS A 1 94 ? -9.927 8.661 12.924 1.00 93.38 94 LYS A N 1
ATOM 793 C CA . LYS A 1 94 ? -10.567 7.339 13.064 1.00 93.38 94 LYS A CA 1
ATOM 794 C C . LYS A 1 94 ? -9.834 6.379 13.999 1.00 93.38 94 LYS A C 1
ATOM 796 O O . LYS A 1 94 ? -10.414 5.366 14.361 1.00 93.38 94 LYS A O 1
ATOM 801 N N . PHE A 1 95 ? -8.605 6.710 14.382 1.00 88.31 95 PHE A N 1
ATOM 802 C CA . PHE A 1 95 ? -7.771 5.921 15.290 1.00 88.31 95 PHE A CA 1
ATOM 803 C C . PHE A 1 95 ? -7.605 6.569 16.676 1.00 88.31 95 PHE A C 1
ATOM 805 O O . PHE A 1 95 ? -6.819 6.074 17.478 1.00 88.31 95 PHE A O 1
ATOM 812 N N . GLU A 1 96 ? -8.274 7.695 16.940 1.00 79.38 96 GLU A N 1
ATOM 813 C CA . GLU A 1 96 ? -8.251 8.366 18.244 1.00 79.38 96 GLU A CA 1
ATOM 814 C C . GLU A 1 96 ? -9.494 7.927 19.040 1.00 79.38 96 GLU A C 1
ATOM 816 O O . GLU A 1 96 ? -10.607 8.001 18.514 1.00 79.38 96 GLU A O 1
ATOM 821 N N . GLU A 1 97 ? -9.301 7.423 20.267 1.00 59.84 97 GLU A N 1
ATOM 822 C CA . GLU A 1 97 ? -10.387 7.134 21.229 1.00 59.84 97 GLU A CA 1
ATOM 823 C C . GLU A 1 97 ? -11.020 8.414 21.796 1.00 59.84 97 GLU A C 1
ATOM 825 O O . GLU A 1 97 ? -10.265 9.348 22.162 1.00 59.84 97 GLU A O 1
#

Sequence (97 aa):
MTRILANWKAMMGLNTSWFKVDETQEKLESETEKWLEKLNSRLEERDRSIDQMENVIAYRDDTEHFLEEEDFIRAWESVIYAWGILETLERLGKFEE